Protein AF-A0A7S2T4V2-F1 (afdb_monomer_lite)

Organism: NCBI:txid1764295

Secondary structure (DSSP, 8-state):
-------HHHHHHHHHHHHHTT-HHHHHHHHHHHHHH--HHHHHHHHHHHHHHHHHTT-HHHHHHHHHHHHHHH--THHHHHHHHHHHHHHHHH--GGGHHHHHHHHHHHHHHHTPPP-

Foldseek 3Di:
DDCPQLDPVNLVVVLVVCVVVVNLVVSLVVLVVQLVPDDDPSNLSSLVSSLVSCVVVVVLVVNLVSLVVNCVRPVDCVSLVSNLVSLVSCCVVVVPCVCNVVSVVSVVVSCVVVVPDDD

pLDDT: mean 86.17, std 12.08, range [36.38, 97.44]

Radius of gyration: 15.52 Å; chains: 1; bounding box: 39×28×39 Å

Sequence (119 aa):
KSVALLDESVVNTLTIVFKAARKLGELQGVLEDIAASAQGSEGIRAHRSLFNACARTFSFLKMQQVAMKLYKRTGDHKYVFWAVTSIYLQCASTSQLHMLPLAETMCRKTQKEKGLASL

Structure (mmCIF, N/CA/C/O backbone):
data_AF-A0A7S2T4V2-F1
#
_entry.id   AF-A0A7S2T4V2-F1
#
loop_
_atom_site.group_PDB
_atom_site.id
_atom_site.type_symbol
_atom_site.label_atom_id
_atom_site.label_alt_id
_atom_site.label_comp_id
_atom_site.label_asym_id
_atom_site.label_entity_id
_atom_site.label_seq_id
_atom_site.pdbx_PDB_ins_code
_atom_site.Cartn_x
_atom_site.Cartn_y
_atom_site.Cartn_z
_atom_site.occupancy
_atom_site.B_iso_or_equiv
_atom_site.auth_seq_id
_atom_site.auth_comp_id
_atom_site.auth_asym_id
_atom_site.auth_atom_id
_atom_site.pdbx_PDB_model_num
ATOM 1 N N . LYS A 1 1 ? 6.918 16.872 -17.901 1.00 38.34 1 LYS A N 1
ATOM 2 C CA . LYS A 1 1 ? 6.637 15.796 -18.884 1.00 38.34 1 LYS A CA 1
ATOM 3 C C . LYS A 1 1 ? 5.722 14.789 -18.205 1.00 38.34 1 LYS A C 1
ATOM 5 O O . LYS A 1 1 ? 6.094 14.278 -17.159 1.00 38.34 1 LYS A O 1
ATOM 10 N N . SER A 1 2 ? 4.501 14.645 -18.714 1.00 36.38 2 SER A N 1
ATOM 11 C CA . SER A 1 2 ? 3.390 13.954 -18.056 1.00 36.38 2 SER A CA 1
ATOM 12 C C . SER A 1 2 ? 3.680 12.473 -17.818 1.00 36.38 2 SER A C 1
ATOM 14 O O . SER A 1 2 ? 3.908 11.722 -18.762 1.00 36.38 2 SER A O 1
ATOM 16 N N . VAL A 1 3 ? 3.642 12.058 -16.551 1.00 47.62 3 VAL A N 1
ATOM 17 C CA . VAL A 1 3 ? 3.637 10.652 -16.135 1.00 47.62 3 VAL A CA 1
ATOM 18 C C . VAL A 1 3 ? 2.258 10.070 -16.460 1.00 47.62 3 VAL A C 1
ATOM 20 O O . VAL A 1 3 ? 1.386 9.983 -15.608 1.00 47.62 3 VAL A O 1
ATOM 23 N N . ALA A 1 4 ? 2.061 9.681 -17.718 1.00 49.91 4 ALA A N 1
ATOM 24 C CA . ALA A 1 4 ? 0.965 8.809 -18.150 1.00 49.91 4 ALA A CA 1
ATOM 25 C C . ALA A 1 4 ? 1.329 7.309 -18.000 1.00 49.91 4 ALA A C 1
ATOM 27 O O . ALA A 1 4 ? 0.630 6.438 -18.499 1.00 49.91 4 ALA A O 1
ATOM 28 N N . LEU A 1 5 ? 2.453 7.004 -17.337 1.00 52.75 5 LEU A N 1
ATOM 29 C CA . LEU A 1 5 ? 3.147 5.709 -17.393 1.00 52.75 5 LEU A CA 1
ATOM 30 C C . LEU A 1 5 ? 2.677 4.654 -16.380 1.00 52.75 5 LEU A C 1
ATOM 32 O O . LEU A 1 5 ? 3.212 3.552 -16.378 1.00 52.75 5 LEU A O 1
ATOM 36 N N . LEU A 1 6 ? 1.718 4.957 -15.505 1.00 63.88 6 LEU A N 1
ATOM 37 C CA . LEU A 1 6 ? 1.303 4.036 -14.436 1.00 63.88 6 LEU A CA 1
ATOM 38 C C . LEU A 1 6 ? -0.091 3.456 -14.653 1.00 63.88 6 LEU A C 1
ATOM 40 O O . LEU A 1 6 ? -0.845 3.286 -13.692 1.00 63.88 6 LEU A O 1
ATOM 44 N N . ASP A 1 7 ? -0.434 3.151 -15.902 1.00 70.00 7 ASP A N 1
ATOM 45 C CA . ASP A 1 7 ? -1.558 2.254 -16.130 1.00 70.00 7 ASP A CA 1
ATOM 46 C C . ASP A 1 7 ? -1.254 0.874 -15.518 1.00 70.00 7 ASP A C 1
ATOM 48 O O . ASP A 1 7 ? -0.094 0.454 -15.409 1.00 70.00 7 ASP A O 1
ATOM 52 N N . GLU A 1 8 ? -2.291 0.175 -15.069 1.00 69.81 8 GLU A N 1
ATOM 53 C CA . GLU A 1 8 ? -2.165 -1.074 -14.313 1.00 69.81 8 GLU A CA 1
ATOM 54 C C . GLU A 1 8 ? -1.415 -2.150 -15.112 1.00 69.81 8 GLU A C 1
ATOM 56 O O . GLU A 1 8 ? -0.612 -2.904 -14.557 1.00 69.81 8 GLU A O 1
ATOM 61 N N . SER A 1 9 ? -1.601 -2.151 -16.434 1.00 80.88 9 SER A N 1
ATOM 62 C CA . SER A 1 9 ? -0.906 -3.023 -17.382 1.00 80.88 9 SER A CA 1
ATOM 63 C C . SER A 1 9 ? 0.615 -2.818 -17.371 1.00 80.88 9 SER A C 1
ATOM 65 O O . SER A 1 9 ? 1.371 -3.795 -17.331 1.00 80.88 9 SER A O 1
ATOM 67 N N . VAL A 1 10 ? 1.081 -1.564 -17.334 1.00 81.56 10 VAL A N 1
ATOM 68 C CA . VAL A 1 10 ? 2.509 -1.215 -17.287 1.00 81.56 10 VAL A CA 1
ATOM 69 C C . VAL A 1 10 ? 3.104 -1.646 -15.955 1.00 81.56 10 VAL A C 1
ATOM 71 O O . VAL A 1 10 ? 4.135 -2.313 -15.927 1.00 81.56 10 VAL A O 1
ATOM 74 N N . VAL A 1 11 ? 2.428 -1.343 -14.845 1.00 76.44 11 VAL A N 1
ATOM 75 C CA . VAL A 1 11 ? 2.882 -1.731 -13.501 1.00 76.44 11 VAL A CA 1
ATOM 76 C C . VAL A 1 11 ? 2.955 -3.251 -13.366 1.00 76.44 11 VAL A C 1
ATOM 78 O O . VAL A 1 11 ? 3.923 -3.773 -12.812 1.00 76.44 11 VAL A O 1
ATOM 81 N N . ASN A 1 12 ? 1.973 -3.977 -13.901 1.00 80.44 12 ASN A N 1
ATOM 82 C CA . ASN A 1 12 ? 1.973 -5.436 -13.891 1.00 80.44 12 ASN A CA 1
ATOM 83 C C . ASN A 1 12 ? 3.122 -6.007 -14.734 1.00 80.44 12 ASN A C 1
ATOM 85 O O . ASN A 1 12 ? 3.854 -6.876 -14.265 1.00 80.44 12 ASN A O 1
ATOM 89 N N . THR A 1 13 ? 3.340 -5.464 -15.933 1.00 87.00 13 THR A N 1
ATOM 90 C CA . THR A 1 13 ? 4.447 -5.872 -16.811 1.00 87.00 13 THR A CA 1
ATOM 91 C C . THR A 1 13 ? 5.800 -5.613 -16.153 1.00 87.00 13 THR A C 1
ATOM 93 O O . THR A 1 13 ? 6.625 -6.521 -16.060 1.00 87.00 13 THR A O 1
ATOM 96 N N . LEU A 1 14 ? 6.014 -4.409 -15.613 1.00 85.19 14 LEU A N 1
ATOM 97 C CA . LEU A 1 14 ? 7.227 -4.066 -14.871 1.00 85.19 14 LEU A CA 1
ATOM 98 C C . LEU A 1 14 ? 7.408 -4.982 -13.661 1.00 85.19 14 LEU A C 1
ATOM 100 O O . LEU A 1 14 ? 8.511 -5.455 -13.414 1.00 85.19 14 LEU A O 1
ATOM 104 N N . THR A 1 15 ? 6.335 -5.309 -12.942 1.00 81.25 15 THR A N 1
ATOM 105 C CA . THR A 1 15 ? 6.412 -6.253 -11.823 1.00 81.25 15 THR A CA 1
ATOM 106 C C . THR A 1 15 ? 6.900 -7.625 -12.275 1.00 81.25 15 THR A C 1
ATOM 108 O O . THR A 1 15 ? 7.775 -8.192 -11.625 1.00 81.25 15 THR A O 1
ATOM 111 N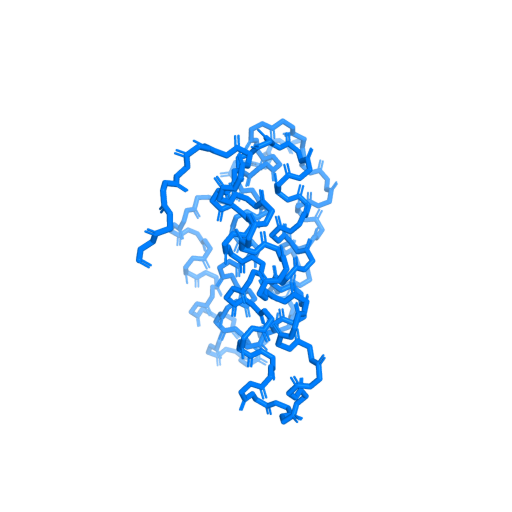 N . ILE A 1 16 ? 6.382 -8.156 -13.387 1.00 86.62 16 ILE A N 1
ATOM 112 C CA . ILE A 1 16 ? 6.811 -9.450 -13.938 1.00 86.62 16 ILE A CA 1
ATOM 113 C C . ILE A 1 16 ? 8.294 -9.402 -14.328 1.00 86.62 16 ILE A C 1
ATOM 115 O O . ILE A 1 16 ? 9.064 -10.265 -13.906 1.00 86.62 16 ILE A O 1
ATOM 119 N N . VAL A 1 17 ? 8.711 -8.371 -15.069 1.00 90.44 17 VAL A N 1
ATOM 120 C CA . VAL A 1 17 ? 10.095 -8.214 -15.549 1.00 90.44 17 VAL A CA 1
ATOM 121 C C . VAL A 1 17 ? 11.076 -8.045 -14.385 1.00 90.44 17 VAL A C 1
ATOM 123 O O . VAL A 1 17 ? 12.070 -8.766 -14.299 1.00 90.44 17 VAL A O 1
ATOM 126 N N . PHE A 1 18 ? 10.791 -7.148 -13.440 1.00 87.75 18 PHE A N 1
ATOM 127 C CA . PHE A 1 18 ? 11.662 -6.914 -12.285 1.00 87.75 18 PHE A CA 1
ATOM 128 C C . PHE A 1 18 ? 11.671 -8.104 -11.321 1.00 87.75 18 PHE A C 1
ATOM 130 O O . PHE A 1 18 ? 12.703 -8.377 -10.707 1.00 87.75 18 PHE A O 1
ATOM 137 N N . LYS A 1 19 ? 10.567 -8.857 -11.209 1.00 85.25 19 LYS A N 1
ATOM 138 C CA . LYS A 1 19 ? 10.541 -10.132 -10.477 1.00 85.25 19 LYS A CA 1
ATOM 139 C C . LYS A 1 19 ? 11.461 -11.161 -11.122 1.00 85.25 19 LYS A C 1
ATOM 141 O O . LYS A 1 19 ? 12.262 -11.758 -10.407 1.00 85.25 19 LYS A O 1
ATOM 146 N N . ALA A 1 20 ? 11.386 -11.333 -12.443 1.00 90.00 20 ALA A N 1
ATOM 147 C CA . ALA A 1 20 ? 12.263 -12.243 -13.180 1.00 90.00 20 ALA A CA 1
ATOM 148 C C . ALA A 1 20 ? 13.744 -11.858 -13.020 1.00 90.00 20 ALA A C 1
ATOM 150 O O . ALA A 1 20 ? 14.592 -12.722 -12.819 1.00 90.00 20 ALA A O 1
ATOM 151 N N . ALA A 1 21 ? 14.040 -10.558 -12.998 1.00 91.88 21 ALA A N 1
ATOM 152 C CA . ALA A 1 21 ? 15.384 -10.039 -12.768 1.00 91.88 21 ALA A CA 1
ATOM 153 C C . ALA A 1 21 ? 15.825 -10.029 -11.286 1.00 91.88 21 ALA A C 1
ATOM 155 O O . ALA A 1 21 ? 16.940 -9.607 -10.996 1.00 91.88 21 ALA A O 1
ATOM 156 N N . ARG A 1 22 ? 14.974 -10.457 -10.336 1.00 87.62 22 ARG A N 1
ATOM 157 C CA . ARG A 1 22 ? 15.187 -10.357 -8.871 1.00 87.62 22 ARG A CA 1
ATOM 158 C C . ARG A 1 22 ? 15.473 -8.928 -8.372 1.00 87.62 22 ARG A C 1
ATOM 160 O O . ARG A 1 22 ? 16.111 -8.739 -7.342 1.00 87.62 22 ARG A O 1
ATOM 167 N N . LYS A 1 23 ? 14.945 -7.922 -9.070 1.00 88.94 23 LYS A N 1
ATOM 168 C CA . LYS A 1 23 ? 15.149 -6.482 -8.829 1.00 88.94 23 LYS A CA 1
ATOM 169 C C . LYS A 1 23 ? 13.904 -5.774 -8.284 1.00 88.94 23 LYS A C 1
ATOM 171 O O . LYS A 1 23 ? 13.749 -4.571 -8.440 1.00 88.94 23 LYS A O 1
ATOM 176 N N . LEU A 1 24 ? 12.992 -6.491 -7.626 1.00 83.12 24 LEU A N 1
ATOM 177 C CA . LEU A 1 24 ? 11.720 -5.921 -7.149 1.00 83.12 24 LEU A CA 1
ATOM 178 C C . LEU A 1 24 ? 11.870 -4.691 -6.234 1.00 83.12 24 LEU A C 1
ATOM 180 O O . LEU A 1 24 ? 10.999 -3.825 -6.247 1.00 83.12 24 LEU A O 1
ATOM 184 N N . GLY A 1 25 ? 12.973 -4.582 -5.486 1.00 83.94 25 GLY A N 1
ATOM 185 C CA . GLY A 1 25 ? 13.279 -3.384 -4.698 1.00 83.94 25 GLY A CA 1
ATOM 186 C C . GLY A 1 25 ? 13.506 -2.133 -5.558 1.00 83.94 25 GLY A C 1
ATOM 187 O O . GLY A 1 25 ? 13.030 -1.059 -5.202 1.00 83.94 25 GLY A O 1
ATOM 188 N N . GLU A 1 26 ? 14.153 -2.273 -6.721 1.00 88.94 26 GLU A N 1
ATOM 189 C CA . GLU A 1 26 ? 14.378 -1.163 -7.661 1.00 88.94 26 GLU A CA 1
ATOM 190 C C . GLU A 1 26 ? 13.049 -0.665 -8.246 1.00 88.94 26 GLU A C 1
ATOM 192 O O . GLU A 1 26 ? 12.810 0.539 -8.299 1.00 88.94 26 GLU A O 1
ATOM 197 N N . LEU A 1 27 ? 12.142 -1.584 -8.606 1.00 86.44 27 LEU A N 1
ATOM 198 C CA . LEU A 1 27 ? 10.794 -1.224 -9.060 1.00 86.44 27 LEU A CA 1
ATOM 199 C C . LEU A 1 27 ? 10.035 -0.434 -7.992 1.00 86.44 27 LEU A C 1
ATOM 201 O O . LEU A 1 27 ? 9.370 0.550 -8.310 1.00 86.44 27 LEU A O 1
ATOM 205 N N . GLN A 1 28 ? 10.128 -0.859 -6.729 1.00 85.00 28 GLN A N 1
ATOM 206 C CA . GLN A 1 28 ? 9.489 -0.143 -5.633 1.00 85.00 28 GLN A CA 1
ATOM 207 C C . GLN A 1 28 ? 10.039 1.286 -5.513 1.00 85.00 28 GLN A C 1
ATOM 209 O O . GLN A 1 28 ? 9.243 2.216 -5.438 1.00 85.00 28 GLN A O 1
ATOM 214 N N . GLY A 1 29 ? 11.363 1.470 -5.580 1.00 88.06 29 GLY A N 1
ATOM 215 C CA . GLY A 1 29 ? 11.996 2.795 -5.568 1.00 88.06 29 GLY A CA 1
ATOM 216 C C . GLY A 1 29 ? 11.502 3.699 -6.703 1.00 88.06 29 GLY A C 1
ATOM 217 O O . GLY A 1 29 ? 11.054 4.813 -6.453 1.00 88.06 29 GLY A O 1
ATOM 218 N N . VAL A 1 30 ? 11.449 3.181 -7.934 1.00 88.06 30 VAL A N 1
ATOM 219 C CA . VAL A 1 30 ? 10.915 3.927 -9.089 1.00 88.06 30 VAL A CA 1
ATOM 220 C C . VAL A 1 30 ? 9.457 4.347 -8.861 1.00 88.06 30 VAL A C 1
ATOM 222 O O . VAL A 1 30 ? 9.083 5.488 -9.133 1.00 88.06 30 VAL A O 1
ATOM 225 N N . LEU A 1 31 ? 8.614 3.450 -8.340 1.00 86.44 31 LEU A N 1
ATOM 226 C CA . LEU A 1 31 ? 7.214 3.766 -8.043 1.00 86.44 31 LEU A CA 1
ATOM 227 C C . LEU A 1 31 ? 7.069 4.786 -6.905 1.00 86.44 31 LEU A C 1
ATOM 229 O O . LEU A 1 31 ? 6.130 5.584 -6.924 1.00 86.44 31 LEU A O 1
ATOM 233 N N . GLU A 1 32 ? 7.980 4.785 -5.932 1.00 89.50 32 GLU A N 1
ATOM 234 C CA . GLU A 1 32 ? 8.032 5.783 -4.861 1.00 89.50 32 GLU A CA 1
ATOM 235 C C . GLU A 1 32 ? 8.357 7.176 -5.401 1.00 89.50 32 GLU A C 1
ATOM 237 O O . GLU A 1 32 ? 7.633 8.123 -5.083 1.00 89.50 32 GLU A O 1
ATOM 242 N N . ASP A 1 33 ? 9.367 7.296 -6.262 1.00 88.75 33 ASP A N 1
ATOM 243 C CA . ASP A 1 33 ? 9.762 8.567 -6.880 1.00 88.75 33 ASP A CA 1
ATOM 244 C C . ASP A 1 33 ? 8.639 9.143 -7.752 1.00 88.75 33 ASP A C 1
ATOM 246 O O . ASP A 1 33 ? 8.326 10.342 -7.715 1.00 88.75 33 ASP A O 1
ATOM 250 N N . ILE A 1 34 ? 7.958 8.272 -8.501 1.00 86.38 34 ILE A N 1
ATOM 251 C CA . ILE A 1 34 ? 6.797 8.672 -9.295 1.00 86.38 34 ILE A CA 1
ATOM 252 C C . ILE A 1 34 ? 5.644 9.118 -8.384 1.00 86.38 34 ILE A C 1
ATOM 254 O O . ILE A 1 34 ? 5.036 10.164 -8.616 1.00 86.38 34 ILE A O 1
ATOM 258 N N . ALA A 1 35 ? 5.339 8.367 -7.323 1.00 87.75 35 ALA A N 1
ATOM 259 C CA . ALA A 1 35 ? 4.277 8.731 -6.387 1.00 87.75 35 ALA A CA 1
ATOM 260 C C . ALA A 1 35 ? 4.580 10.040 -5.635 1.00 87.75 35 ALA A C 1
ATOM 262 O O . ALA A 1 35 ? 3.658 10.813 -5.363 1.00 87.75 35 ALA A O 1
ATOM 263 N N . ALA A 1 36 ? 5.850 10.312 -5.323 1.00 87.38 36 ALA A N 1
ATOM 264 C CA . ALA A 1 36 ? 6.289 11.537 -4.661 1.00 87.38 36 ALA A CA 1
ATOM 265 C C . ALA A 1 36 ? 6.147 12.776 -5.560 1.00 87.38 36 ALA A C 1
ATOM 267 O O . ALA A 1 36 ? 5.731 13.832 -5.081 1.00 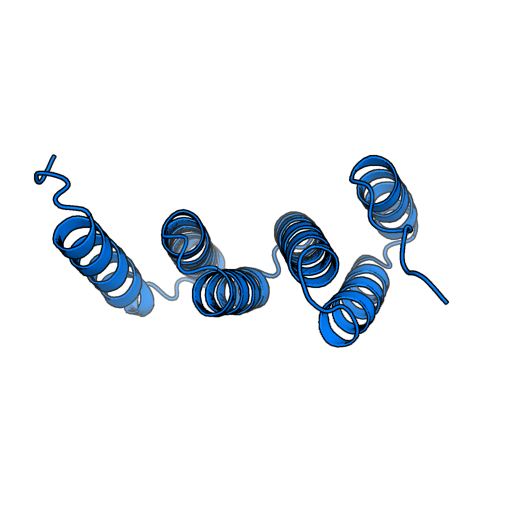87.38 36 ALA A O 1
ATOM 268 N N . SER A 1 37 ? 6.446 12.641 -6.854 1.00 86.50 37 SER A N 1
ATOM 269 C CA . SER A 1 37 ? 6.370 13.738 -7.830 1.00 86.50 37 SER A CA 1
ATOM 270 C C . SER A 1 37 ? 4.961 13.981 -8.388 1.00 86.50 37 SER A C 1
ATOM 272 O O . SER A 1 37 ? 4.661 15.083 -8.850 1.00 86.50 37 SER A O 1
ATOM 274 N N . ALA A 1 38 ? 4.068 12.989 -8.324 1.00 84.12 38 ALA A N 1
ATOM 275 C CA . ALA A 1 38 ? 2.721 13.086 -8.875 1.00 84.12 38 ALA A CA 1
ATOM 276 C C . ALA A 1 38 ? 1.710 13.778 -7.928 1.00 84.12 38 ALA A C 1
ATOM 278 O O . ALA A 1 38 ? 1.586 13.480 -6.731 1.00 84.12 38 ALA A O 1
ATOM 279 N N . GLN A 1 39 ? 0.910 14.683 -8.500 1.00 83.25 39 GLN A N 1
ATOM 280 C CA . GLN A 1 39 ? -0.133 15.447 -7.807 1.00 83.25 39 GLN A CA 1
ATOM 281 C C . GLN A 1 39 ? -1.535 15.117 -8.341 1.00 83.25 39 GLN A C 1
ATOM 283 O O . GLN A 1 39 ? -1.686 14.451 -9.366 1.00 83.25 39 GLN A O 1
ATOM 288 N N . GLY A 1 40 ? -2.572 15.552 -7.619 1.00 86.75 40 GLY A N 1
ATOM 289 C CA . GLY A 1 40 ? -3.968 15.368 -8.025 1.00 86.75 40 GLY A CA 1
ATOM 290 C C . GLY A 1 40 ? -4.366 13.900 -8.233 1.00 86.75 40 GLY A C 1
ATOM 291 O O . GLY A 1 40 ? -3.930 13.008 -7.496 1.00 86.75 40 GLY A O 1
ATOM 292 N N . SER A 1 41 ? -5.194 13.649 -9.252 1.00 84.88 41 SER A N 1
ATOM 293 C CA . SER A 1 41 ? -5.673 12.310 -9.630 1.00 84.88 41 SER A CA 1
ATOM 294 C C . SER A 1 41 ? -4.540 11.351 -9.999 1.00 84.88 41 SER A C 1
ATOM 296 O O . SER A 1 41 ? -4.596 10.169 -9.650 1.00 84.88 41 SER A O 1
ATOM 298 N N . GLU A 1 42 ? -3.494 11.861 -10.650 1.00 83.44 42 GLU A N 1
ATOM 299 C CA . GLU A 1 42 ? -2.329 11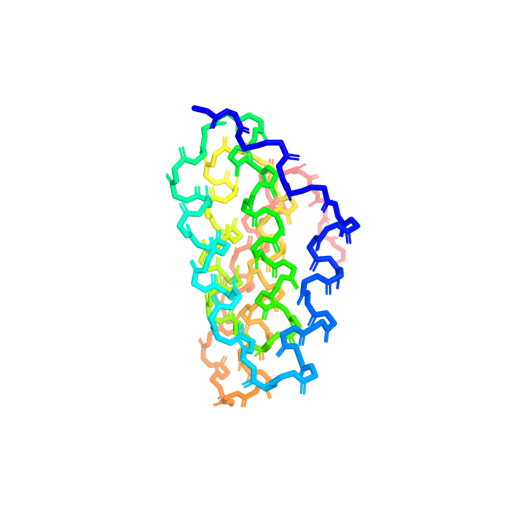.069 -11.051 1.00 83.44 42 GLU A CA 1
ATOM 300 C C . GLU A 1 42 ? -1.526 10.640 -9.833 1.00 83.44 42 GLU A C 1
ATOM 302 O O . GLU A 1 42 ? -1.142 9.480 -9.720 1.00 83.44 42 GLU A O 1
ATOM 307 N N . GLY A 1 43 ? -1.372 11.536 -8.856 1.00 86.44 43 GLY A N 1
ATOM 308 C CA . GLY A 1 43 ? -0.764 11.209 -7.570 1.00 86.44 43 GLY A CA 1
ATOM 309 C C . GLY A 1 43 ? -1.513 10.100 -6.836 1.00 86.44 43 GLY A C 1
ATOM 310 O O . GLY A 1 43 ? -0.887 9.200 -6.278 1.00 86.44 43 GLY A O 1
ATOM 311 N N . ILE A 1 44 ? -2.849 10.120 -6.861 1.00 89.81 44 ILE A N 1
ATOM 312 C CA . ILE A 1 44 ? -3.677 9.071 -6.248 1.00 89.81 44 ILE A CA 1
ATOM 313 C C . ILE A 1 44 ? -3.514 7.739 -6.992 1.00 89.81 44 ILE A C 1
ATOM 315 O O . ILE A 1 44 ? -3.390 6.693 -6.354 1.00 89.81 44 ILE A O 1
ATOM 319 N N . ARG A 1 45 ? -3.492 7.749 -8.331 1.00 86.88 45 ARG A N 1
ATOM 320 C CA . ARG A 1 45 ? -3.199 6.549 -9.133 1.00 86.88 45 ARG A CA 1
ATOM 321 C C . ARG A 1 45 ? -1.814 5.989 -8.822 1.00 86.88 45 ARG A C 1
ATOM 323 O O . ARG A 1 45 ? -1.711 4.809 -8.509 1.00 86.88 45 ARG A O 1
ATOM 330 N N . ALA A 1 46 ? -0.790 6.837 -8.802 1.00 87.12 46 ALA A N 1
ATOM 331 C CA . ALA A 1 46 ? 0.581 6.432 -8.524 1.00 87.12 46 ALA A CA 1
ATOM 332 C C . ALA A 1 46 ? 0.732 5.789 -7.137 1.00 87.12 46 ALA A C 1
ATOM 334 O O . ALA A 1 46 ? 1.328 4.723 -7.010 1.00 87.12 46 ALA A O 1
ATOM 335 N N . HIS A 1 47 ? 0.114 6.371 -6.104 1.00 91.44 47 HIS A N 1
ATOM 336 C CA . HIS A 1 47 ? 0.120 5.781 -4.763 1.00 91.44 47 HIS A CA 1
ATOM 337 C C . HIS A 1 47 ? -0.645 4.447 -4.696 1.00 91.44 47 HIS A C 1
ATOM 339 O O . HIS A 1 47 ? -0.226 3.553 -3.965 1.00 91.44 47 HIS A O 1
ATOM 345 N N . ARG A 1 48 ? -1.732 4.264 -5.461 1.00 91.44 48 ARG A N 1
ATOM 346 C CA . ARG A 1 48 ? -2.415 2.957 -5.554 1.00 91.44 48 ARG A CA 1
ATOM 347 C C . ARG A 1 48 ? -1.533 1.903 -6.222 1.00 91.44 48 ARG A C 1
ATOM 349 O O . ARG A 1 48 ? -1.421 0.792 -5.710 1.00 91.44 48 ARG A O 1
ATOM 356 N N . SER A 1 49 ? -0.862 2.261 -7.313 1.00 86.19 49 SER A N 1
ATOM 357 C CA . SER A 1 49 ? 0.092 1.377 -7.988 1.00 86.19 49 SER A CA 1
ATOM 358 C C . SER A 1 49 ? 1.256 0.993 -7.074 1.00 86.19 49 SER A C 1
ATOM 360 O O . SER A 1 49 ? 1.620 -0.180 -7.005 1.00 86.19 49 SER A O 1
ATOM 362 N N . LEU A 1 50 ? 1.780 1.951 -6.302 1.00 90.56 50 LEU A N 1
ATOM 363 C CA . LEU A 1 50 ? 2.807 1.696 -5.295 1.00 90.56 50 LEU A CA 1
ATOM 364 C C . LEU A 1 50 ? 2.314 0.737 -4.201 1.00 90.56 50 LEU A C 1
ATOM 366 O O . LEU A 1 50 ? 3.018 -0.213 -3.876 1.00 90.56 50 LEU A O 1
ATOM 370 N N . PHE A 1 51 ? 1.098 0.921 -3.673 1.00 93.25 51 PHE A N 1
ATOM 371 C CA . PHE A 1 51 ? 0.512 -0.006 -2.694 1.00 93.25 51 PHE A CA 1
ATOM 372 C C . PHE A 1 51 ? 0.464 -1.444 -3.232 1.00 93.25 51 PHE A C 1
ATOM 374 O O . PHE A 1 51 ? 0.903 -2.381 -2.565 1.00 93.25 51 PHE A O 1
ATOM 381 N N . ASN A 1 52 ? -0.008 -1.608 -4.470 1.00 88.06 52 ASN A N 1
ATOM 382 C CA . ASN A 1 52 ? -0.094 -2.903 -5.139 1.00 88.06 52 ASN A CA 1
ATOM 383 C C . ASN A 1 52 ? 1.285 -3.539 -5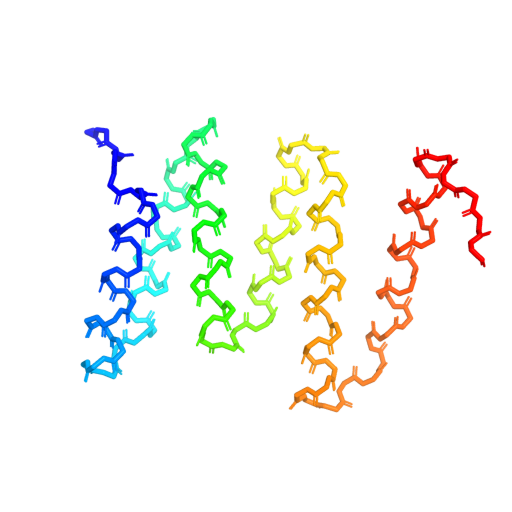.379 1.00 88.06 52 ASN A C 1
ATOM 385 O O . ASN A 1 52 ? 1.417 -4.765 -5.342 1.00 88.06 52 ASN A O 1
ATOM 389 N N . ALA A 1 53 ? 2.316 -2.737 -5.645 1.00 85.25 53 ALA A N 1
ATOM 390 C CA . ALA A 1 53 ? 3.686 -3.229 -5.747 1.00 85.25 53 ALA A CA 1
ATOM 391 C C . ALA A 1 53 ? 4.217 -3.683 -4.379 1.00 85.25 53 ALA A C 1
ATOM 393 O O . ALA A 1 53 ? 4.707 -4.805 -4.273 1.00 85.25 53 ALA A O 1
ATOM 394 N N . CYS A 1 54 ? 4.023 -2.882 -3.323 1.00 89.06 54 CYS A N 1
ATOM 395 C CA . CYS A 1 54 ? 4.410 -3.241 -1.956 1.00 89.06 54 CYS A CA 1
ATOM 396 C C . CYS A 1 54 ? 3.744 -4.542 -1.475 1.00 89.06 54 CYS A C 1
ATOM 398 O O . CYS A 1 54 ? 4.385 -5.338 -0.793 1.00 89.06 54 CYS A O 1
ATOM 400 N N . ALA A 1 55 ? 2.489 -4.797 -1.862 1.00 88.69 55 ALA A N 1
ATOM 401 C CA . ALA A 1 55 ? 1.798 -6.051 -1.551 1.00 88.69 55 ALA A CA 1
ATOM 402 C C . ALA A 1 55 ? 2.476 -7.273 -2.181 1.00 88.69 55 ALA A C 1
ATOM 404 O O . ALA A 1 55 ? 2.639 -8.302 -1.530 1.00 88.69 55 ALA A O 1
ATOM 405 N N . ARG A 1 56 ? 2.927 -7.152 -3.433 1.00 83.81 56 ARG A N 1
ATOM 406 C CA . ARG A 1 56 ? 3.618 -8.236 -4.149 1.00 83.81 56 ARG A CA 1
ATOM 407 C C . ARG A 1 56 ? 5.042 -8.475 -3.647 1.00 83.81 56 ARG A C 1
ATOM 409 O O . ARG A 1 56 ? 5.577 -9.558 -3.869 1.00 83.81 56 ARG A O 1
ATOM 416 N N . THR A 1 57 ? 5.647 -7.484 -2.993 1.00 83.19 57 THR A N 1
ATOM 417 C CA . THR A 1 57 ? 6.982 -7.576 -2.381 1.00 83.19 57 THR A CA 1
ATOM 418 C C . THR A 1 57 ? 6.943 -7.833 -0.876 1.00 83.19 57 THR A C 1
ATOM 420 O O . THR A 1 57 ? 7.997 -7.843 -0.246 1.00 83.19 57 THR A O 1
ATOM 423 N N . PHE A 1 58 ? 5.755 -8.042 -0.294 1.00 88.75 58 PHE A N 1
ATOM 424 C CA . PHE A 1 58 ? 5.548 -8.220 1.149 1.00 88.75 58 PHE A CA 1
ATOM 425 C C . PHE A 1 58 ? 6.095 -7.058 2.005 1.00 88.75 58 PHE A C 1
ATOM 427 O O . PHE A 1 58 ? 6.427 -7.218 3.179 1.00 88.75 58 PHE A O 1
ATOM 434 N N . SER A 1 59 ? 6.162 -5.849 1.437 1.00 90.75 59 SER A N 1
ATOM 435 C CA . SER A 1 59 ? 6.590 -4.636 2.140 1.00 90.75 59 SER A CA 1
ATOM 436 C C . SER A 1 59 ? 5.425 -4.030 2.935 1.00 90.75 59 SER A C 1
ATOM 438 O O . SER A 1 59 ? 4.909 -2.953 2.628 1.00 90.75 59 SER A O 1
ATOM 440 N N . PHE A 1 60 ? 4.959 -4.746 3.959 1.00 94.00 60 PHE A N 1
ATOM 441 C CA . PHE A 1 60 ? 3.698 -4.428 4.637 1.00 94.00 60 PHE A CA 1
ATOM 442 C C . PHE A 1 60 ? 3.719 -3.108 5.426 1.00 94.00 60 PHE A C 1
ATOM 444 O O . PHE A 1 60 ? 2.727 -2.377 5.428 1.00 94.00 60 PHE A O 1
ATOM 451 N N . LEU A 1 61 ? 4.856 -2.738 6.030 1.00 93.06 61 LEU A N 1
ATOM 452 C CA . LEU A 1 61 ? 5.010 -1.422 6.668 1.00 93.06 61 LEU A CA 1
ATOM 453 C C . LEU A 1 61 ? 4.824 -0.293 5.647 1.00 93.06 61 LEU A C 1
ATOM 455 O O . LEU A 1 61 ? 4.159 0.712 5.910 1.00 93.06 61 LEU A O 1
ATOM 459 N N . LYS A 1 62 ? 5.370 -0.471 4.441 1.00 93.62 62 LYS A N 1
ATOM 460 C CA . LYS A 1 62 ? 5.216 0.499 3.360 1.00 93.62 62 LYS A CA 1
ATOM 461 C C . LYS A 1 62 ? 3.776 0.545 2.859 1.00 93.62 62 LYS A C 1
ATOM 463 O O . LYS A 1 62 ? 3.253 1.641 2.662 1.00 93.62 62 LYS A O 1
ATOM 468 N N . MET A 1 63 ? 3.108 -0.605 2.737 1.00 95.19 63 MET A N 1
ATOM 469 C CA . MET A 1 63 ? 1.677 -0.661 2.412 1.00 95.19 63 MET A CA 1
ATOM 470 C C . MET A 1 63 ? 0.846 0.174 3.394 1.00 95.19 63 MET A C 1
ATOM 472 O O . MET A 1 63 ? 0.043 1.001 2.957 1.00 95.19 63 MET A O 1
ATOM 476 N N . GLN A 1 64 ? 1.098 0.047 4.703 1.00 96.38 64 GLN A N 1
ATOM 477 C CA . GLN A 1 64 ? 0.429 0.851 5.730 1.00 96.38 64 GLN A CA 1
ATOM 478 C C . GLN A 1 64 ? 0.676 2.353 5.519 1.00 96.38 64 GLN A C 1
ATOM 480 O O . GLN A 1 64 ? -0.267 3.146 5.522 1.00 96.38 64 GLN A O 1
ATOM 485 N N . GLN A 1 65 ? 1.930 2.764 5.303 1.00 96.00 65 GLN A N 1
ATOM 486 C CA . GLN A 1 65 ? 2.286 4.171 5.082 1.00 96.00 65 GLN A CA 1
ATOM 487 C C . GLN A 1 65 ? 1.605 4.756 3.835 1.00 96.00 65 GLN A C 1
ATOM 489 O O . GLN A 1 65 ? 1.084 5.874 3.873 1.00 96.00 65 GLN A O 1
ATOM 494 N N . VAL A 1 66 ? 1.592 4.008 2.731 1.00 96.12 66 VAL A N 1
ATOM 495 C CA . VAL A 1 66 ? 0.974 4.423 1.464 1.00 96.12 66 VAL A CA 1
ATOM 496 C C . VAL A 1 66 ? -0.543 4.530 1.607 1.00 96.12 66 VAL A C 1
ATOM 498 O O . VAL A 1 66 ? -1.124 5.532 1.189 1.00 96.12 66 VAL A O 1
ATOM 501 N N . ALA A 1 67 ? -1.177 3.558 2.263 1.00 97.19 67 ALA A N 1
ATOM 502 C CA . ALA A 1 67 ? -2.607 3.578 2.549 1.00 97.19 67 ALA A CA 1
ATOM 503 C C . ALA A 1 67 ? -3.004 4.804 3.390 1.00 97.19 67 ALA A C 1
ATOM 505 O O . ALA A 1 67 ? -3.937 5.528 3.041 1.00 97.19 67 ALA A O 1
ATOM 506 N N . MET A 1 68 ? -2.232 5.132 4.430 1.00 97.06 68 MET A N 1
ATOM 507 C CA . MET A 1 68 ? -2.487 6.329 5.238 1.00 97.06 68 MET A CA 1
ATOM 508 C C . MET A 1 68 ? -2.274 7.635 4.460 1.00 97.06 68 MET A C 1
ATOM 510 O O . MET A 1 68 ? -3.019 8.594 4.670 1.00 97.06 68 MET A O 1
ATOM 514 N N . LYS A 1 69 ? -1.303 7.698 3.536 1.00 95.25 69 LYS A N 1
ATOM 515 C CA . LYS A 1 69 ? -1.146 8.849 2.625 1.00 95.25 69 LYS A CA 1
ATOM 516 C C . LYS A 1 69 ? -2.353 9.002 1.695 1.00 95.25 69 LYS A C 1
ATOM 518 O O . LYS A 1 69 ? -2.830 10.120 1.510 1.00 95.25 69 LYS A O 1
ATOM 523 N N . LEU A 1 70 ? -2.859 7.899 1.141 1.00 95.75 70 LEU A N 1
ATOM 524 C CA . LEU A 1 70 ? -4.058 7.890 0.299 1.00 95.75 70 LEU A CA 1
ATOM 525 C C . LEU A 1 70 ? -5.293 8.356 1.072 1.00 95.75 70 LEU A C 1
ATOM 527 O O . LEU A 1 70 ? -6.022 9.213 0.573 1.00 95.75 70 LEU A O 1
ATOM 531 N N . TYR A 1 71 ? -5.490 7.870 2.301 1.00 95.94 71 TYR A N 1
ATOM 532 C CA . TYR A 1 71 ? -6.577 8.329 3.165 1.00 95.94 71 TYR A CA 1
ATOM 533 C C . TYR A 1 71 ? -6.496 9.838 3.411 1.00 95.94 71 TYR A C 1
ATOM 535 O O . TYR A 1 71 ? -7.447 10.555 3.120 1.00 95.94 71 TYR A O 1
ATOM 543 N N . LYS A 1 72 ? -5.331 10.347 3.837 1.00 94.38 72 LYS A N 1
ATOM 544 C CA . LYS A 1 72 ? -5.127 11.787 4.075 1.00 94.38 72 LYS A CA 1
ATOM 545 C C . LYS A 1 72 ? -5.407 12.647 2.839 1.00 94.38 72 LYS A C 1
ATOM 547 O O . LYS A 1 72 ? -5.906 13.754 2.982 1.00 94.38 72 LYS A O 1
ATOM 552 N N . ARG A 1 73 ? -5.077 12.158 1.637 1.00 92.81 73 ARG A N 1
ATOM 553 C CA . ARG A 1 73 ? -5.303 12.892 0.379 1.00 92.81 73 ARG A CA 1
ATOM 554 C C . ARG A 1 73 ? -6.750 12.855 -0.110 1.00 92.81 73 ARG A C 1
ATOM 556 O O . ARG A 1 73 ? -7.146 13.757 -0.834 1.00 92.81 73 ARG A O 1
ATOM 563 N N . THR A 1 74 ? -7.505 11.806 0.206 1.00 94.56 74 THR A N 1
ATOM 564 C CA . THR A 1 74 ? -8.815 11.550 -0.426 1.00 94.56 74 THR A CA 1
ATOM 565 C C . THR A 1 74 ? -9.997 11.600 0.534 1.00 94.56 74 THR A C 1
ATOM 567 O O . THR A 1 74 ? -11.127 11.710 0.077 1.00 94.56 74 THR A O 1
ATOM 570 N N . GLY A 1 75 ? -9.765 11.456 1.842 1.00 92.94 75 GLY A N 1
ATOM 571 C CA . GLY A 1 75 ? -10.819 11.245 2.840 1.00 92.94 75 GLY A CA 1
ATOM 572 C C . GLY A 1 75 ? -11.562 9.908 2.696 1.00 92.94 75 GLY A C 1
ATOM 573 O O . GLY A 1 75 ? -12.532 9.652 3.412 1.00 92.94 75 GLY A O 1
ATOM 574 N N . ASP A 1 76 ? -11.140 9.033 1.776 1.00 93.94 76 ASP A N 1
ATOM 575 C CA . ASP A 1 76 ? -11.844 7.786 1.506 1.00 93.94 76 ASP A CA 1
ATOM 576 C C . ASP A 1 76 ? -11.427 6.692 2.494 1.00 93.94 76 ASP A C 1
ATOM 578 O O . ASP A 1 76 ? -10.292 6.207 2.506 1.00 93.94 76 ASP A O 1
ATOM 582 N N . HIS A 1 77 ? -12.392 6.274 3.305 1.00 92.44 77 HIS A N 1
ATOM 583 C CA . HIS A 1 77 ? -12.204 5.315 4.383 1.00 92.44 77 HIS A CA 1
ATOM 584 C C . HIS A 1 77 ? -11.807 3.916 3.894 1.00 92.44 77 HIS A C 1
ATOM 586 O O . HIS A 1 77 ? -11.249 3.149 4.676 1.00 92.44 77 HIS A O 1
ATOM 592 N N . LYS A 1 78 ? -11.990 3.576 2.607 1.00 94.56 78 LYS A N 1
ATOM 593 C CA . LYS A 1 78 ? -11.452 2.315 2.062 1.00 94.56 78 LYS A CA 1
ATOM 594 C C . LYS A 1 78 ? -9.938 2.196 2.272 1.00 94.56 78 LYS A C 1
ATOM 596 O O . LYS A 1 78 ? -9.431 1.106 2.516 1.00 94.56 78 LYS A O 1
ATOM 601 N N . TYR A 1 79 ? -9.218 3.321 2.240 1.00 96.25 79 TYR A N 1
ATOM 602 C CA . TYR A 1 79 ? -7.775 3.338 2.463 1.00 96.25 79 TYR A CA 1
ATOM 603 C C . TYR A 1 79 ? -7.402 3.156 3.940 1.00 96.25 79 TYR A C 1
ATOM 605 O O . TYR A 1 79 ? -6.300 2.699 4.231 1.00 96.25 79 TYR A O 1
ATOM 613 N N . VAL A 1 80 ? -8.317 3.428 4.877 1.00 95.81 80 VAL A N 1
ATOM 614 C CA . VAL A 1 80 ? -8.132 3.034 6.282 1.00 95.81 80 VAL A CA 1
ATOM 615 C C . VAL A 1 80 ? -8.157 1.513 6.396 1.00 95.81 80 VAL A C 1
ATOM 617 O O . VAL A 1 80 ? -7.271 0.941 7.025 1.00 95.81 80 VAL A O 1
ATOM 620 N N . PHE A 1 81 ? -9.090 0.840 5.715 1.00 95.94 81 PHE A N 1
ATOM 621 C CA . PHE A 1 81 ? -9.114 -0.625 5.679 1.00 95.94 81 PHE A CA 1
ATOM 622 C C . PHE A 1 81 ? -7.862 -1.213 5.024 1.00 95.94 81 PHE A C 1
ATOM 624 O O . PHE A 1 81 ? -7.319 -2.188 5.528 1.00 95.94 81 PHE A O 1
ATOM 631 N N . TRP A 1 82 ? -7.322 -0.581 3.979 1.00 97.44 82 TRP A N 1
ATOM 632 C CA . TRP A 1 82 ? -6.028 -0.987 3.414 1.00 97.44 82 TRP A CA 1
ATOM 633 C C . TRP A 1 82 ? -4.891 -0.886 4.439 1.00 97.44 82 TRP A C 1
ATOM 635 O O . TRP A 1 82 ? -4.045 -1.780 4.514 1.00 97.44 82 TRP A O 1
ATOM 645 N N . ALA A 1 83 ? -4.871 0.170 5.257 1.00 97.06 83 ALA A N 1
ATOM 646 C CA . ALA A 1 83 ? -3.890 0.318 6.329 1.00 97.06 83 ALA A CA 1
ATOM 647 C C . ALA A 1 83 ? -4.071 -0.754 7.419 1.00 97.06 83 ALA A C 1
ATOM 649 O O . ALA A 1 83 ? -3.087 -1.360 7.833 1.00 97.06 83 ALA A O 1
ATOM 650 N N . VAL A 1 84 ? -5.312 -1.044 7.822 1.00 96.44 84 VAL A N 1
ATOM 651 C CA . VAL A 1 84 ? -5.654 -2.118 8.773 1.00 96.44 84 VAL A CA 1
ATOM 652 C C . VAL A 1 84 ? -5.184 -3.480 8.261 1.00 96.44 84 VAL A C 1
ATOM 654 O O . VAL A 1 84 ? -4.482 -4.188 8.980 1.00 96.44 84 VAL A O 1
ATOM 657 N N . THR A 1 85 ? -5.492 -3.830 7.008 1.00 96.25 85 THR A N 1
ATOM 658 C CA . THR A 1 85 ? -5.020 -5.077 6.385 1.00 96.25 85 THR A CA 1
ATOM 659 C C . THR A 1 85 ? -3.494 -5.141 6.366 1.00 96.25 85 THR A C 1
ATOM 661 O O . THR A 1 85 ? -2.914 -6.184 6.650 1.00 96.25 85 THR A O 1
ATOM 664 N N . SER A 1 86 ? -2.826 -4.017 6.102 1.00 96.44 86 SER A N 1
ATOM 665 C CA . SER A 1 86 ? -1.361 -3.941 6.118 1.00 96.44 86 SER A CA 1
ATOM 666 C C . SER A 1 86 ? -0.776 -4.160 7.518 1.00 96.44 86 SER A C 1
ATOM 668 O O . SER A 1 86 ? 0.254 -4.813 7.647 1.00 96.44 86 SER A O 1
ATOM 670 N N . ILE A 1 87 ? -1.412 -3.641 8.574 1.00 95.56 87 ILE A N 1
ATOM 671 C CA . ILE A 1 87 ? -1.006 -3.888 9.971 1.00 95.56 87 ILE A CA 1
ATOM 672 C C . ILE A 1 87 ? -1.198 -5.363 10.324 1.00 95.56 87 ILE A C 1
ATOM 674 O O . ILE A 1 87 ? -0.289 -5.980 10.869 1.00 95.56 87 ILE A O 1
ATOM 678 N N . TYR A 1 88 ? -2.339 -5.950 9.960 1.00 95.12 88 TYR A N 1
ATOM 679 C CA . TYR A 1 88 ? -2.595 -7.371 10.186 1.00 95.12 88 TYR A CA 1
ATOM 680 C C . TYR A 1 88 ? -1.531 -8.260 9.521 1.00 95.12 88 TYR A C 1
ATOM 682 O O . TYR A 1 88 ? -0.979 -9.149 10.168 1.00 95.12 88 TYR A O 1
ATOM 690 N N . LEU A 1 89 ? -1.183 -7.979 8.260 1.00 94.31 89 LEU A N 1
ATOM 691 C CA . LEU A 1 89 ? -0.141 -8.712 7.535 1.00 94.31 89 LEU A CA 1
ATOM 692 C C . LEU A 1 89 ? 1.249 -8.551 8.170 1.00 94.31 89 LEU A C 1
ATOM 694 O O . LEU A 1 89 ? 2.004 -9.522 8.210 1.00 94.31 89 LEU A O 1
ATOM 698 N N . GLN A 1 90 ? 1.576 -7.369 8.711 1.00 93.38 90 GLN A N 1
ATOM 699 C CA . GLN A 1 90 ? 2.795 -7.179 9.509 1.00 93.38 90 GLN A CA 1
ATOM 700 C C . GLN A 1 90 ? 2.782 -8.102 10.723 1.00 93.38 90 GLN A C 1
ATOM 702 O O . GLN A 1 90 ? 3.687 -8.917 10.860 1.00 93.38 90 GLN A O 1
ATOM 707 N N . CYS A 1 91 ? 1.731 -8.046 11.547 1.00 93.00 91 CYS A N 1
ATOM 708 C CA . CYS A 1 91 ? 1.602 -8.887 12.738 1.00 93.00 91 CYS A CA 1
ATOM 709 C C . CYS A 1 91 ? 1.746 -10.379 12.420 1.00 93.00 91 CYS A C 1
ATOM 711 O O . CYS A 1 91 ? 2.445 -11.086 13.140 1.00 93.00 91 CYS A O 1
ATOM 713 N N . ALA A 1 92 ? 1.111 -10.842 11.339 1.00 90.50 92 ALA A N 1
ATOM 714 C CA . ALA A 1 92 ? 1.167 -12.235 10.903 1.00 90.50 92 ALA A CA 1
ATOM 715 C C . ALA A 1 92 ? 2.568 -12.663 10.433 1.00 90.50 92 ALA A C 1
ATOM 717 O O . ALA A 1 92 ? 2.924 -13.830 10.561 1.00 90.50 92 ALA A O 1
ATOM 718 N N . SER A 1 93 ? 3.365 -11.730 9.906 1.00 89.38 93 SER A N 1
ATOM 719 C CA . SER A 1 93 ? 4.676 -12.029 9.313 1.00 89.38 93 SER A CA 1
ATOM 720 C C . SER A 1 93 ? 5.850 -11.800 10.265 1.00 89.38 93 SER A C 1
ATOM 722 O O . SER A 1 93 ? 6.904 -12.401 10.087 1.00 89.38 93 SER A O 1
ATOM 724 N N . THR A 1 94 ? 5.696 -10.923 11.260 1.00 85.50 94 THR A N 1
ATOM 725 C CA . THR A 1 94 ? 6.762 -10.521 12.198 1.00 85.50 94 THR A CA 1
ATOM 726 C C . THR A 1 94 ? 6.450 -10.867 13.656 1.00 85.50 94 THR A C 1
ATOM 728 O O . THR A 1 94 ? 7.212 -10.494 14.547 1.00 85.50 94 THR A O 1
ATOM 731 N N . SER A 1 95 ? 5.325 -11.540 13.929 1.00 82.38 95 SER A N 1
ATOM 732 C CA . SER A 1 95 ? 4.817 -11.839 15.280 1.00 82.38 95 SER A CA 1
ATOM 733 C C . SER A 1 95 ? 4.593 -10.598 16.163 1.00 82.38 95 SER A C 1
ATOM 735 O O . SER A 1 95 ? 4.506 -10.692 17.387 1.00 82.38 95 SER A O 1
ATOM 737 N N . GLN A 1 96 ? 4.456 -9.411 15.564 1.00 84.88 96 GLN A N 1
ATOM 738 C CA . GLN A 1 96 ? 4.235 -8.140 16.264 1.00 84.88 96 GLN A CA 1
ATOM 739 C C . GLN A 1 96 ? 2.764 -7.940 16.674 1.00 84.88 96 GLN A C 1
ATOM 741 O O . GLN A 1 96 ? 2.143 -6.924 16.366 1.00 84.88 96 GLN A O 1
ATOM 746 N N . LEU A 1 97 ? 2.198 -8.898 17.413 1.00 89.31 97 LEU A N 1
ATOM 747 C CA . LEU A 1 97 ? 0.785 -8.905 17.823 1.00 89.31 97 LEU A CA 1
ATOM 748 C C . LEU A 1 97 ? 0.359 -7.658 18.621 1.00 89.31 97 LEU A C 1
ATOM 750 O O . LEU A 1 97 ? -0.817 -7.299 18.617 1.00 89.31 97 LEU A O 1
ATOM 754 N N . HIS A 1 98 ? 1.308 -6.949 19.243 1.00 89.81 98 HIS A N 1
ATOM 755 C CA . HIS A 1 98 ? 1.061 -5.692 19.956 1.00 89.81 98 HIS A CA 1
ATOM 756 C C . HIS A 1 98 ? 0.481 -4.572 19.069 1.00 89.81 98 HIS A C 1
ATOM 758 O O . HIS A 1 98 ? -0.040 -3.596 19.602 1.00 89.81 98 HIS A O 1
ATOM 764 N N . MET A 1 99 ? 0.550 -4.685 17.735 1.00 89.44 99 MET A N 1
ATOM 765 C CA . MET A 1 99 ? -0.052 -3.712 16.813 1.00 89.44 99 MET A CA 1
ATOM 766 C C . MET A 1 99 ? -1.528 -4.007 16.483 1.00 89.44 99 MET A C 1
ATOM 768 O O . MET A 1 99 ? -2.199 -3.164 15.889 1.00 89.44 99 MET A O 1
ATOM 772 N N . LEU A 1 100 ? -2.073 -5.166 16.874 1.00 92.19 100 LEU A N 1
ATOM 773 C CA . LEU A 1 100 ? -3.483 -5.508 16.627 1.00 92.19 100 LEU A CA 1
ATOM 774 C C . LEU A 1 100 ? -4.485 -4.548 17.301 1.00 92.19 100 LEU A C 1
ATOM 776 O O . LEU A 1 100 ? -5.438 -4.152 16.626 1.00 92.19 100 LEU A O 1
ATOM 780 N N . PRO A 1 101 ? -4.271 -4.077 18.548 1.00 94.88 101 PRO A N 1
ATOM 781 C CA . PRO A 1 101 ? -5.155 -3.083 19.163 1.00 94.88 101 PRO A CA 1
ATOM 782 C C . PRO A 1 101 ? -5.233 -1.763 18.380 1.00 94.88 101 PRO A C 1
ATOM 784 O O . PRO A 1 101 ? -6.278 -1.109 18.350 1.00 94.88 101 PRO A O 1
ATOM 787 N N . LEU A 1 102 ? -4.148 -1.368 17.699 1.00 92.25 102 LEU A N 1
ATOM 788 C CA . LEU A 1 102 ? -4.151 -0.195 16.822 1.00 92.25 102 LEU A CA 1
ATOM 789 C C . LEU A 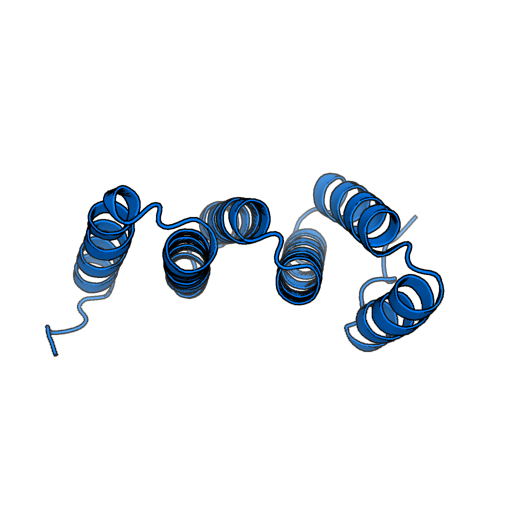1 102 ? -5.068 -0.421 15.614 1.00 92.25 102 LEU A C 1
ATOM 791 O O . LEU A 1 102 ? -5.896 0.436 15.307 1.00 92.25 102 LEU A O 1
ATOM 795 N N . ALA A 1 103 ? -4.946 -1.575 14.954 1.00 92.56 103 ALA A N 1
ATOM 796 C CA . ALA A 1 103 ? -5.798 -1.943 13.826 1.00 92.56 103 ALA A CA 1
ATOM 797 C C . ALA A 1 103 ? -7.285 -1.982 14.226 1.00 92.56 103 ALA A C 1
ATOM 799 O O . ALA A 1 103 ? -8.133 -1.432 13.523 1.00 92.56 103 ALA A O 1
ATOM 800 N N . GLU A 1 104 ? -7.594 -2.552 15.392 1.00 93.25 104 GLU A N 1
ATOM 801 C CA . GLU A 1 104 ? -8.949 -2.575 15.945 1.00 93.25 104 GLU A CA 1
ATOM 802 C C . GLU A 1 104 ? -9.486 -1.159 16.200 1.00 93.25 104 GLU A C 1
ATOM 804 O O . GLU A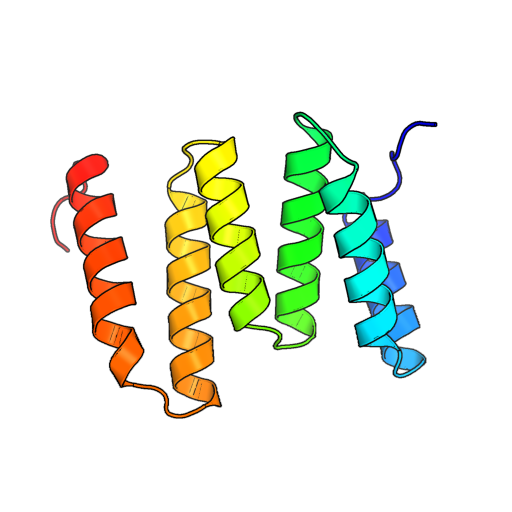 1 104 ? -10.598 -0.822 15.785 1.00 93.25 104 GLU A O 1
ATOM 809 N N . THR A 1 105 ? -8.680 -0.299 16.828 1.00 94.50 105 THR A N 1
ATOM 810 C CA . THR A 1 105 ? -9.053 1.094 17.111 1.00 94.50 105 THR A CA 1
ATOM 811 C C . THR A 1 105 ? -9.358 1.861 15.824 1.00 94.50 105 THR A C 1
ATOM 813 O O . THR A 1 105 ? -10.344 2.599 15.759 1.00 94.50 105 THR A O 1
ATOM 816 N N . MET A 1 106 ? -8.551 1.663 14.776 1.00 93.06 106 MET A N 1
ATOM 817 C CA . MET A 1 106 ? -8.786 2.259 13.459 1.00 93.06 106 MET A CA 1
ATOM 818 C C . MET A 1 106 ? -10.128 1.808 12.865 1.00 93.06 106 MET A C 1
ATOM 820 O O . MET A 1 106 ? -10.903 2.658 12.424 1.00 93.06 106 MET A O 1
ATOM 824 N N . CYS A 1 107 ? -10.447 0.509 12.921 1.00 91.94 107 CYS A N 1
ATOM 825 C CA . CYS A 1 107 ? -11.739 -0.020 12.474 1.00 91.94 107 CYS A CA 1
ATOM 826 C C . CYS A 1 107 ? -12.918 0.592 13.238 1.00 91.94 107 CYS A C 1
ATOM 828 O O . CYS A 1 107 ? -13.850 1.099 12.614 1.00 91.94 107 CYS A O 1
ATOM 830 N N . ARG A 1 108 ? -12.870 0.590 14.577 1.00 91.94 108 ARG A N 1
ATOM 831 C CA . ARG A 1 108 ? -13.946 1.136 15.424 1.00 91.94 108 ARG A CA 1
ATOM 832 C C . ARG A 1 108 ? -14.186 2.618 15.147 1.00 91.94 108 ARG A C 1
ATOM 834 O O . ARG A 1 108 ? -15.331 3.056 15.046 1.00 91.94 108 ARG A O 1
ATOM 841 N N . LYS A 1 109 ? -13.110 3.394 14.979 1.00 91.25 109 LYS A N 1
ATOM 842 C CA . LYS A 1 109 ? -13.202 4.817 14.640 1.00 91.25 109 LYS A CA 1
ATOM 843 C C . LYS A 1 109 ? -13.870 5.027 13.280 1.00 91.25 109 LYS A C 1
ATOM 845 O O . LYS A 1 109 ? -14.818 5.799 13.188 1.00 91.25 109 LYS A O 1
ATOM 850 N N . THR A 1 110 ? -13.439 4.291 12.256 1.00 89.25 110 THR A N 1
ATOM 851 C CA . THR A 1 110 ? -14.029 4.368 10.913 1.00 89.25 110 THR A CA 1
ATOM 852 C C . THR A 1 110 ? -15.493 3.927 10.877 1.00 89.25 110 THR A C 1
ATOM 854 O O . THR A 1 110 ? -16.293 4.556 10.190 1.00 89.25 110 THR A O 1
ATOM 857 N N . GLN A 1 111 ? -15.877 2.893 11.632 1.00 86.44 111 GLN A N 1
ATOM 858 C CA . GLN A 1 111 ? -17.279 2.474 11.757 1.00 86.44 111 GLN A CA 1
ATOM 859 C C . GLN A 1 111 ? -18.147 3.589 12.347 1.00 86.44 111 GLN A C 1
ATOM 861 O O . GLN A 1 111 ? -19.184 3.925 11.773 1.00 86.44 111 GLN A O 1
ATOM 866 N N . LYS A 1 112 ? -17.682 4.216 13.436 1.00 87.69 112 LYS A N 1
ATOM 867 C CA . LYS A 1 112 ? -18.370 5.344 14.076 1.00 87.69 112 LYS A CA 1
ATOM 868 C C . LYS A 1 112 ? -18.516 6.540 13.131 1.00 87.69 112 LYS A C 1
ATOM 870 O O . LYS A 1 112 ? -19.589 7.125 13.062 1.00 87.69 112 LYS A O 1
ATOM 875 N N . GLU A 1 113 ? -17.463 6.885 12.391 1.00 86.00 113 GLU A N 1
ATOM 876 C CA . GLU A 1 113 ? -17.464 8.000 11.429 1.00 86.00 113 GLU A CA 1
ATOM 877 C C . GLU A 1 113 ? -18.390 7.749 10.225 1.00 86.00 113 GLU A C 1
ATOM 879 O O . GLU A 1 113 ? -18.975 8.687 9.690 1.00 86.00 113 GLU A O 1
ATOM 884 N N . LYS A 1 114 ? -18.558 6.487 9.811 1.00 81.69 114 LYS A N 1
ATOM 885 C CA . LYS A 1 114 ? -19.434 6.090 8.696 1.00 81.69 114 LYS A CA 1
ATOM 886 C C . LYS A 1 114 ? -20.881 5.789 9.102 1.00 81.69 114 LYS A C 1
ATOM 888 O O . LYS A 1 114 ? -21.700 5.577 8.213 1.00 81.69 114 LYS A O 1
ATOM 893 N N . GLY A 1 115 ? -21.191 5.726 10.398 1.00 74.81 115 GLY A N 1
ATOM 894 C CA . GLY A 1 115 ? -22.498 5.267 10.882 1.00 74.81 115 GLY A CA 1
ATOM 895 C C . GLY A 1 115 ? -22.788 3.798 10.546 1.00 74.81 115 GLY A C 1
ATOM 896 O O . GLY A 1 115 ? -23.948 3.412 10.435 1.00 74.81 115 GLY A O 1
ATOM 897 N N . LEU A 1 116 ? -21.749 2.980 10.346 1.00 68.56 116 LEU A N 1
ATOM 898 C CA . LEU A 1 116 ? -21.906 1.544 10.117 1.00 68.56 116 LEU A CA 1
ATOM 899 C C . LEU A 1 116 ? -22.221 0.890 11.467 1.00 68.56 116 LEU A C 1
ATOM 901 O O . LEU A 1 116 ? -21.410 0.982 12.391 1.00 68.56 116 LEU A O 1
ATOM 905 N N . ALA A 1 117 ? -23.398 0.270 11.594 1.00 52.09 117 ALA A N 1
ATOM 906 C CA . ALA A 1 117 ? -23.771 -0.481 12.790 1.00 52.09 117 ALA A CA 1
ATOM 907 C C . ALA A 1 117 ? -22.737 -1.584 13.076 1.00 52.09 117 ALA A C 1
ATOM 909 O O . ALA A 1 117 ? -22.162 -2.160 12.149 1.00 52.09 117 ALA A O 1
ATOM 910 N N . SER A 1 118 ? -22.487 -1.860 14.359 1.00 56.59 118 SER A N 1
ATOM 911 C CA . SER A 1 118 ? -21.660 -2.995 14.772 1.00 56.59 118 SER A CA 1
ATOM 912 C C . SER A 1 118 ? -22.262 -4.286 14.217 1.00 56.59 118 SER A C 1
ATOM 914 O O . SER A 1 118 ? -23.440 -4.546 14.467 1.00 56.59 118 SER A O 1
ATOM 916 N N . LEU A 1 119 ? -21.463 -5.041 13.455 1.00 48.47 119 LEU A N 1
ATOM 917 C CA . LEU A 1 119 ? -21.772 -6.417 13.056 1.00 48.47 119 LEU A CA 1
ATOM 918 C C . LEU A 1 119 ? -21.922 -7.318 14.284 1.00 48.47 119 LEU A C 1
ATOM 920 O O . LEU A 1 119 ? -21.117 -7.134 15.228 1.00 48.47 119 LEU A O 1
#